Protein AF-A0A537EYP0-F1 (afdb_monomer_lite)

Radius of gyration: 16.67 Å; chains: 1; bounding box: 44×36×28 Å

Sequence (90 aa):
MTESNLAVEKKKLRGRMLHQRDALTPAEIQRKSLRVVGNVLTLPEFQTAKIVACYVNKGSEVETKPIIRNYSGYRVGFSGLPGGLGEGLL

Structure (mmCIF, N/CA/C/O backbone):
data_AF-A0A537EYP0-F1
#
_entry.id   AF-A0A537EYP0-F1
#
loop_
_atom_site.group_PDB
_atom_site.id
_atom_site.type_symbol
_atom_site.label_atom_id
_atom_site.label_alt_id
_atom_site.label_comp_id
_atom_site.label_asym_id
_atom_site.label_entity_id
_atom_site.label_seq_id
_atom_site.pdbx_PDB_ins_code
_atom_site.Cartn_x
_atom_site.Cartn_y
_atom_site.Cartn_z
_atom_site.occupancy
_atom_site.B_iso_or_equiv
_atom_site.auth_seq_id
_atom_site.auth_comp_id
_atom_site.auth_asym_id
_atom_site.auth_atom_id
_atom_site.pdbx_PDB_model_num
ATOM 1 N N . MET A 1 1 ? 22.668 21.473 5.253 1.00 58.00 1 MET A N 1
ATOM 2 C CA . MET A 1 1 ? 21.950 20.634 4.265 1.00 58.00 1 MET A CA 1
ATOM 3 C C . MET A 1 1 ? 20.855 21.499 3.663 1.00 58.00 1 MET A C 1
ATOM 5 O O . MET A 1 1 ? 20.063 22.027 4.428 1.00 58.00 1 MET A O 1
ATOM 9 N N . THR A 1 2 ? 20.882 21.774 2.359 1.00 75.62 2 THR A N 1
ATOM 10 C CA . THR A 1 2 ? 19.944 22.714 1.718 1.00 75.62 2 THR A CA 1
ATOM 11 C C . THR A 1 2 ? 18.670 21.999 1.258 1.00 75.62 2 THR A C 1
ATOM 13 O O . THR A 1 2 ? 18.711 20.821 0.898 1.00 75.62 2 THR A O 1
ATOM 16 N N . GLU A 1 3 ? 17.545 22.716 1.231 1.00 72.31 3 GLU A N 1
ATOM 17 C CA . GLU A 1 3 ? 16.244 22.249 0.713 1.00 72.31 3 GLU A CA 1
ATOM 18 C C . GLU A 1 3 ? 16.359 21.600 -0.680 1.00 72.31 3 GLU A C 1
ATOM 20 O O . GLU A 1 3 ? 15.798 20.531 -0.936 1.00 72.31 3 GLU A O 1
ATOM 25 N N . SER A 1 4 ? 17.164 22.201 -1.564 1.00 76.44 4 SER A N 1
ATOM 26 C CA . SER A 1 4 ? 17.394 21.711 -2.927 1.00 76.44 4 SER A CA 1
ATOM 27 C C . SER A 1 4 ? 18.044 20.327 -2.958 1.00 76.44 4 SER A C 1
ATOM 29 O O . SER A 1 4 ? 17.647 19.470 -3.749 1.00 76.44 4 SER A O 1
ATOM 31 N N . ASN A 1 5 ? 18.996 20.068 -2.059 1.00 90.00 5 ASN A N 1
ATOM 32 C CA . ASN A 1 5 ? 19.674 18.780 -1.983 1.00 90.00 5 ASN A CA 1
ATOM 33 C C . ASN A 1 5 ? 18.728 17.689 -1.451 1.00 90.00 5 ASN A C 1
ATOM 35 O O . ASN A 1 5 ? 18.703 16.566 -1.953 1.00 90.00 5 ASN A O 1
ATOM 39 N N . LEU A 1 6 ? 17.859 18.038 -0.496 1.00 94.38 6 LEU A N 1
ATOM 40 C CA . LEU A 1 6 ? 16.865 17.109 0.041 1.00 94.38 6 LEU A CA 1
ATOM 41 C C . LEU A 1 6 ? 15.834 16.686 -1.019 1.00 94.38 6 LEU A C 1
ATOM 43 O O . LEU A 1 6 ? 15.455 15.514 -1.084 1.00 94.38 6 LEU A O 1
ATOM 47 N N . ALA A 1 7 ? 15.386 17.616 -1.867 1.00 93.94 7 ALA A N 1
ATOM 48 C CA . ALA A 1 7 ? 14.451 17.316 -2.951 1.00 93.94 7 ALA A CA 1
ATOM 49 C C . ALA A 1 7 ? 15.046 16.329 -3.973 1.00 93.94 7 ALA A C 1
ATOM 51 O O . ALA A 1 7 ? 14.370 15.381 -4.392 1.00 93.94 7 ALA A O 1
ATOM 52 N N . VAL A 1 8 ? 16.322 16.509 -4.331 1.00 95.56 8 VAL A N 1
ATOM 53 C CA . VAL A 1 8 ? 17.055 15.612 -5.238 1.00 95.56 8 VAL A CA 1
ATOM 54 C C . VAL A 1 8 ? 17.183 14.212 -4.641 1.00 95.56 8 VAL A C 1
ATOM 56 O O . VAL A 1 8 ? 16.854 13.229 -5.310 1.00 95.56 8 VAL A O 1
ATOM 59 N N . GLU A 1 9 ? 17.575 14.102 -3.373 1.00 96.12 9 GLU A N 1
ATOM 60 C CA . GLU A 1 9 ? 17.717 12.804 -2.708 1.00 96.12 9 GLU A CA 1
ATOM 61 C C . GLU A 1 9 ? 16.371 12.076 -2.557 1.00 96.12 9 GLU A C 1
ATOM 63 O O . GLU A 1 9 ? 16.276 10.878 -2.843 1.00 96.12 9 GLU A O 1
ATOM 68 N N . LYS A 1 10 ? 15.280 12.794 -2.246 1.00 96.50 10 LYS A N 1
ATOM 69 C CA . LYS A 1 10 ? 13.919 12.220 -2.253 1.00 96.50 10 LYS A CA 1
ATOM 70 C C . LYS A 1 10 ? 13.523 11.701 -3.637 1.00 96.50 10 LYS A C 1
ATOM 72 O O . LYS A 1 10 ? 12.900 10.643 -3.738 1.00 96.50 10 LYS A O 1
ATOM 77 N N . LYS A 1 11 ? 13.872 12.419 -4.712 1.00 96.81 11 LYS A N 1
ATOM 78 C CA . LYS A 1 11 ? 13.588 11.985 -6.091 1.00 96.81 11 LYS A CA 1
ATOM 79 C C . LYS A 1 11 ? 14.354 10.710 -6.440 1.00 96.81 11 LYS A C 1
ATOM 81 O O . LYS A 1 11 ? 13.744 9.768 -6.946 1.00 96.81 11 LYS A O 1
ATOM 86 N N . LYS A 1 12 ? 15.650 10.650 -6.115 1.00 96.94 12 LYS A N 1
ATOM 87 C CA . LYS A 1 12 ? 16.479 9.449 -6.309 1.00 96.94 12 LYS A CA 1
ATOM 88 C C . LYS A 1 12 ? 15.922 8.254 -5.538 1.00 96.94 12 LYS A C 1
ATOM 90 O O . LYS A 1 12 ? 15.779 7.171 -6.102 1.00 96.94 12 LYS A O 1
ATOM 95 N N . LEU A 1 13 ? 15.556 8.444 -4.268 1.00 97.25 13 LEU A N 1
ATOM 96 C CA . LEU A 1 13 ? 14.972 7.378 -3.455 1.00 97.25 13 LEU A CA 1
ATOM 97 C C . LEU A 1 13 ? 13.642 6.883 -4.034 1.00 97.25 13 LEU A C 1
ATOM 99 O O . LEU A 1 13 ? 13.472 5.676 -4.184 1.00 97.25 13 LEU A O 1
ATOM 103 N N . ARG A 1 14 ? 12.736 7.791 -4.423 1.00 97.00 14 ARG A N 1
ATOM 104 C CA . ARG A 1 14 ? 11.446 7.420 -5.027 1.00 97.00 14 ARG A CA 1
ATOM 105 C C . ARG A 1 14 ? 11.631 6.586 -6.295 1.00 97.00 14 ARG A C 1
ATOM 107 O O . ARG A 1 14 ? 10.942 5.585 -6.445 1.00 97.00 14 ARG A O 1
ATOM 114 N N . GLY A 1 15 ? 12.571 6.961 -7.165 1.00 97.81 15 GLY A N 1
ATOM 115 C CA . GLY A 1 15 ? 12.874 6.197 -8.379 1.00 97.81 15 GLY A CA 1
ATOM 116 C C . GLY A 1 15 ? 13.340 4.772 -8.072 1.00 97.81 15 GLY A C 1
ATOM 117 O O . GLY A 1 15 ? 12.817 3.819 -8.643 1.00 97.81 15 GLY A O 1
ATOM 118 N N . ARG A 1 16 ? 14.260 4.616 -7.109 1.00 97.81 16 ARG A N 1
ATOM 119 C CA . ARG A 1 16 ? 14.742 3.291 -6.683 1.00 97.81 16 ARG A CA 1
ATOM 120 C C . ARG A 1 16 ? 13.627 2.423 -6.098 1.00 97.81 16 ARG A C 1
ATOM 122 O O . ARG A 1 16 ? 13.510 1.263 -6.474 1.00 97.81 16 ARG A O 1
ATOM 129 N N . MET A 1 17 ? 12.808 2.983 -5.206 1.00 97.31 17 MET A N 1
ATOM 130 C CA . MET A 1 17 ? 11.704 2.249 -4.573 1.00 97.31 17 MET A CA 1
ATOM 131 C C . MET A 1 17 ? 10.639 1.837 -5.592 1.00 97.31 17 MET A C 1
ATOM 133 O O . MET A 1 17 ? 10.152 0.712 -5.537 1.00 97.31 17 MET A O 1
ATOM 137 N N . LEU A 1 18 ? 10.307 2.718 -6.542 1.00 96.75 18 LEU A N 1
ATOM 138 C CA . LEU A 1 18 ? 9.342 2.413 -7.595 1.00 96.75 18 LEU A CA 1
ATOM 139 C C . LEU A 1 18 ? 9.841 1.274 -8.491 1.00 96.75 18 LEU A C 1
ATOM 141 O O . LEU A 1 18 ? 9.112 0.315 -8.699 1.00 96.75 18 LEU A O 1
ATOM 145 N N . HIS A 1 19 ? 11.104 1.327 -8.927 1.00 97.38 19 HIS A N 1
ATOM 146 C CA . HIS A 1 19 ? 11.702 0.264 -9.737 1.00 97.38 19 HIS A CA 1
ATOM 147 C C . HIS A 1 19 ? 11.686 -1.097 -9.026 1.00 97.38 19 HIS A C 1
ATOM 149 O O . HIS A 1 19 ? 11.286 -2.096 -9.613 1.00 97.38 19 HIS A O 1
ATOM 155 N N . GLN A 1 20 ? 12.070 -1.138 -7.746 1.00 96.88 20 GLN A N 1
ATOM 156 C CA . GLN A 1 20 ? 12.029 -2.372 -6.954 1.00 96.88 20 GLN A CA 1
ATOM 157 C C . GLN A 1 20 ? 10.606 -2.915 -6.787 1.00 96.88 20 GLN A C 1
ATOM 159 O O . GLN A 1 20 ? 10.409 -4.126 -6.805 1.00 96.88 20 GLN A O 1
ATOM 164 N N . ARG A 1 21 ? 9.619 -2.029 -6.614 1.00 95.81 21 ARG A N 1
ATOM 165 C CA . ARG A 1 21 ? 8.211 -2.406 -6.468 1.00 95.81 21 ARG A CA 1
ATOM 166 C C . ARG A 1 21 ? 7.648 -2.957 -7.778 1.00 95.81 21 ARG A C 1
ATOM 168 O O . ARG A 1 21 ? 7.023 -4.009 -7.770 1.00 95.81 21 ARG A O 1
ATOM 175 N N . ASP A 1 22 ? 7.916 -2.282 -8.893 1.00 96.81 22 ASP A N 1
ATOM 176 C CA . ASP A 1 22 ? 7.432 -2.666 -10.224 1.00 96.81 22 ASP A CA 1
ATOM 177 C C . ASP A 1 22 ? 8.099 -3.942 -10.763 1.00 96.81 22 ASP A C 1
ATOM 179 O O . ASP A 1 22 ? 7.544 -4.591 -11.643 1.00 96.81 22 ASP A O 1
ATOM 183 N N . ALA A 1 23 ? 9.251 -4.336 -10.213 1.00 97.62 23 ALA A N 1
ATOM 184 C CA . ALA A 1 23 ? 9.912 -5.600 -10.531 1.00 97.62 23 ALA A CA 1
ATOM 185 C C . ALA A 1 23 ? 9.273 -6.831 -9.853 1.00 97.62 23 ALA A C 1
ATOM 187 O O . ALA A 1 23 ? 9.654 -7.959 -10.168 1.00 97.62 23 ALA A O 1
ATOM 188 N N . LEU A 1 24 ? 8.336 -6.646 -8.914 1.00 97.38 24 LEU A N 1
ATOM 189 C CA . LEU A 1 24 ? 7.665 -7.758 -8.239 1.00 97.38 24 LEU A CA 1
ATOM 190 C C . LEU A 1 24 ? 6.708 -8.485 -9.183 1.00 97.38 24 LEU A C 1
ATOM 192 O O . LEU A 1 24 ? 5.929 -7.873 -9.915 1.00 97.38 24 LEU A O 1
ATOM 196 N N . THR A 1 25 ? 6.695 -9.811 -9.092 1.00 97.44 25 THR A N 1
ATOM 197 C CA . THR A 1 25 ? 5.700 -10.624 -9.796 1.00 97.44 25 THR A CA 1
ATOM 198 C C . THR A 1 25 ? 4.313 -10.493 -9.148 1.00 97.44 25 THR A C 1
ATOM 200 O O . THR A 1 25 ? 4.212 -10.227 -7.943 1.00 97.44 25 THR A O 1
ATOM 203 N N . PRO A 1 26 ? 3.217 -10.761 -9.887 1.00 95.69 26 PRO A N 1
ATOM 204 C CA . PRO A 1 26 ? 1.866 -10.753 -9.320 1.00 95.69 26 PRO A CA 1
ATOM 205 C C . PRO A 1 26 ? 1.707 -11.649 -8.080 1.00 95.69 26 PRO A C 1
ATOM 207 O O . PRO A 1 26 ? 1.075 -11.254 -7.102 1.00 95.69 26 PRO A O 1
ATOM 210 N N . ALA A 1 27 ? 2.340 -12.827 -8.070 1.00 96.88 27 ALA A N 1
ATOM 211 C CA . ALA A 1 27 ? 2.299 -13.744 -6.929 1.00 96.88 27 ALA A CA 1
ATOM 212 C C . ALA A 1 27 ? 3.012 -13.174 -5.689 1.00 96.88 27 ALA A C 1
ATOM 214 O O . ALA A 1 27 ? 2.556 -13.347 -4.556 1.00 96.88 27 ALA A O 1
ATOM 215 N N . GLU A 1 28 ? 4.129 -12.470 -5.879 1.00 97.62 28 GLU A N 1
ATOM 216 C CA . GLU A 1 28 ? 4.834 -11.810 -4.780 1.00 97.62 28 GLU A CA 1
ATOM 217 C C . GLU A 1 28 ? 4.053 -10.624 -4.229 1.00 97.62 28 GLU A C 1
ATOM 219 O O . GLU A 1 28 ? 4.013 -10.454 -3.007 1.00 97.62 28 GLU A O 1
ATOM 224 N N . ILE A 1 29 ? 3.423 -9.839 -5.109 1.00 96.75 29 ILE A N 1
ATOM 225 C CA . ILE A 1 29 ? 2.530 -8.740 -4.727 1.00 96.75 29 ILE A CA 1
ATOM 226 C C . ILE A 1 29 ? 1.399 -9.291 -3.865 1.00 96.75 29 ILE A C 1
ATOM 228 O O . ILE A 1 29 ? 1.214 -8.820 -2.742 1.00 96.75 29 ILE A O 1
ATOM 232 N N . GLN A 1 30 ? 0.707 -10.335 -4.324 1.00 95.75 30 GLN A N 1
ATOM 233 C CA . GLN A 1 30 ? -0.392 -10.948 -3.582 1.00 95.75 30 GLN A CA 1
ATOM 234 C C . GLN A 1 30 ? 0.072 -11.475 -2.217 1.00 95.75 30 GLN A C 1
ATOM 236 O O . GLN A 1 30 ? -0.494 -11.118 -1.182 1.00 95.75 30 GLN A O 1
ATOM 241 N N . ARG A 1 31 ? 1.151 -12.268 -2.178 1.00 97.69 31 ARG A N 1
ATOM 242 C CA . ARG A 1 31 ? 1.682 -12.844 -0.931 1.00 97.69 31 ARG A CA 1
ATOM 243 C C . ARG A 1 31 ? 2.081 -11.769 0.081 1.00 97.69 31 ARG A C 1
ATOM 245 O O . ARG A 1 31 ? 1.773 -11.884 1.267 1.00 97.69 31 ARG A O 1
ATOM 252 N N . LYS A 1 32 ? 2.782 -10.723 -0.367 1.00 97.44 32 LYS A N 1
ATOM 253 C CA . LYS A 1 32 ? 3.179 -9.602 0.498 1.00 97.44 32 LYS A CA 1
ATOM 254 C C . LYS A 1 32 ? 1.957 -8.800 0.950 1.00 97.44 32 LYS A C 1
ATOM 256 O O . LYS A 1 32 ? 1.905 -8.414 2.115 1.00 97.44 32 LYS A O 1
ATOM 261 N N . SER A 1 33 ? 0.969 -8.609 0.075 1.00 96.19 33 SER A N 1
ATOM 262 C CA . SER A 1 33 ? -0.272 -7.898 0.396 1.00 96.19 33 SER A CA 1
ATOM 263 C C . SER A 1 33 ? -1.067 -8.609 1.482 1.00 96.19 33 SER A C 1
ATOM 265 O O . SER A 1 33 ? -1.443 -7.969 2.457 1.00 96.19 33 SER A O 1
ATOM 267 N N . LEU A 1 34 ? -1.234 -9.933 1.390 1.00 95.25 34 LEU A N 1
ATOM 268 C CA . LEU A 1 34 ? -1.909 -10.729 2.423 1.00 95.25 34 LEU A CA 1
ATOM 269 C C . LEU A 1 34 ? -1.245 -10.588 3.795 1.00 95.25 34 LEU A C 1
ATOM 271 O O . LEU A 1 34 ? -1.937 -10.450 4.800 1.00 95.25 34 LEU A O 1
ATOM 275 N N . ARG A 1 35 ? 0.093 -10.558 3.844 1.00 97.50 35 ARG A N 1
ATOM 276 C CA . ARG A 1 35 ? 0.828 -10.330 5.095 1.00 97.50 35 ARG A CA 1
ATOM 277 C C . ARG A 1 35 ? 0.563 -8.937 5.669 1.00 97.50 35 ARG A C 1
ATOM 279 O O . ARG A 1 35 ? 0.355 -8.807 6.869 1.00 97.50 35 ARG A O 1
ATOM 286 N N . VAL A 1 36 ? 0.566 -7.902 4.826 1.00 96.31 36 VAL A N 1
ATOM 287 C CA . VAL A 1 36 ? 0.260 -6.530 5.264 1.00 96.31 36 VAL A CA 1
ATOM 288 C C . VAL A 1 36 ? -1.182 -6.430 5.757 1.00 96.31 36 VAL A C 1
ATOM 290 O O . VAL A 1 36 ? -1.405 -5.905 6.841 1.00 96.31 36 VAL A O 1
ATOM 293 N N . VAL A 1 37 ? -2.143 -6.976 5.008 1.00 94.12 37 VAL A N 1
ATOM 294 C CA . VAL A 1 37 ? -3.561 -7.005 5.392 1.00 94.12 37 VAL A CA 1
ATOM 295 C C . VAL A 1 37 ? -3.735 -7.708 6.734 1.00 94.12 37 VAL A C 1
ATOM 297 O O . VAL A 1 37 ? -4.349 -7.136 7.627 1.00 94.12 37 VAL A O 1
ATOM 300 N N . GLY A 1 38 ? -3.153 -8.899 6.907 1.00 94.00 38 GLY A N 1
ATOM 301 C CA . GLY A 1 38 ? -3.226 -9.645 8.163 1.00 94.00 38 GLY A CA 1
ATOM 302 C C . GLY A 1 38 ? -2.736 -8.819 9.350 1.00 94.00 38 GLY A C 1
ATOM 303 O O . GLY A 1 38 ? -3.432 -8.723 10.354 1.00 94.00 38 GLY A O 1
ATOM 304 N N . ASN A 1 39 ? -1.600 -8.134 9.200 1.00 95.88 39 ASN A N 1
ATOM 305 C CA . ASN A 1 39 ? -1.085 -7.251 10.244 1.00 95.88 39 ASN A CA 1
ATOM 306 C C . ASN A 1 39 ? -2.043 -6.085 10.533 1.00 95.88 39 ASN A C 1
ATOM 308 O O . ASN A 1 39 ? -2.341 -5.818 11.693 1.00 95.88 39 ASN A O 1
ATOM 312 N N . VAL A 1 40 ? -2.554 -5.408 9.500 1.00 93.75 40 VAL A N 1
ATOM 313 C CA . VAL A 1 40 ? -3.456 -4.254 9.665 1.00 93.75 40 VAL A CA 1
ATOM 314 C C . VAL A 1 40 ? -4.742 -4.645 10.391 1.00 93.75 40 VAL A C 1
ATOM 316 O O . VAL A 1 40 ? -5.150 -3.943 11.308 1.00 93.75 40 VAL A O 1
ATOM 319 N N . LEU A 1 41 ? -5.348 -5.784 10.042 1.00 90.56 41 LEU A N 1
ATOM 320 C CA . LEU A 1 41 ? -6.583 -6.259 10.680 1.00 90.56 41 LEU A CA 1
ATOM 321 C C . LEU A 1 41 ? -6.398 -6.601 12.171 1.00 90.56 41 LEU A C 1
ATOM 323 O O . LEU A 1 41 ? -7.370 -6.614 12.927 1.00 90.56 41 LEU A O 1
ATOM 327 N N . THR A 1 42 ? -5.161 -6.864 12.607 1.00 93.56 42 THR A N 1
ATOM 328 C CA . THR A 1 42 ? -4.834 -7.126 14.021 1.00 93.56 42 THR A CA 1
ATOM 329 C C . THR A 1 42 ? -4.538 -5.873 14.843 1.00 93.56 42 THR A C 1
ATOM 331 O O . THR A 1 42 ? -4.410 -5.978 16.061 1.00 93.56 42 THR A O 1
ATOM 334 N N . LEU A 1 43 ? -4.425 -4.696 14.219 1.00 94.44 43 LEU A N 1
ATOM 335 C CA . LEU A 1 43 ? -4.118 -3.461 14.939 1.00 94.44 43 LEU A CA 1
ATOM 336 C C . LEU A 1 43 ? -5.323 -3.003 15.779 1.00 94.44 43 LEU A C 1
ATOM 338 O O . LEU A 1 43 ? -6.413 -2.839 15.218 1.00 94.44 43 LEU A O 1
ATOM 342 N N . PRO A 1 44 ? -5.152 -2.723 17.087 1.00 93.25 44 PRO A N 1
ATOM 343 C CA . PRO A 1 44 ? -6.220 -2.168 17.918 1.00 93.25 44 PRO A CA 1
ATOM 344 C C . PRO A 1 44 ? -6.799 -0.869 17.348 1.00 93.25 44 PRO A C 1
ATOM 346 O O . PRO A 1 44 ? -8.006 -0.638 17.409 1.00 93.25 44 PRO A O 1
ATOM 349 N N . GLU A 1 45 ? -5.957 -0.032 16.742 1.00 92.88 45 GLU A N 1
ATOM 350 C CA . GLU A 1 45 ? -6.354 1.223 16.105 1.00 92.88 45 GLU A CA 1
ATOM 351 C C . GLU A 1 45 ? -7.267 0.980 14.903 1.00 92.88 45 GLU A C 1
ATOM 353 O O . GLU A 1 45 ? -8.194 1.750 14.674 1.00 92.88 45 GLU A O 1
ATOM 358 N N . PHE A 1 46 ? -7.045 -0.103 14.152 1.00 90.69 46 PHE A N 1
ATOM 359 C CA . PHE A 1 46 ? -7.914 -0.478 13.039 1.00 90.69 46 PHE A CA 1
ATOM 360 C C . PHE A 1 46 ? -9.246 -1.047 13.541 1.00 90.69 46 PHE A C 1
ATOM 362 O O . PHE A 1 46 ? -10.304 -0.690 13.030 1.00 90.69 46 PHE A O 1
ATOM 369 N N . GLN A 1 47 ? -9.203 -1.898 14.569 1.00 89.75 47 GLN A N 1
ATOM 370 C CA . GLN A 1 47 ? -10.391 -2.550 15.131 1.00 89.75 47 GLN A CA 1
ATOM 371 C C . GLN A 1 47 ? -11.327 -1.580 15.865 1.00 89.75 47 GLN A C 1
ATOM 373 O O . GLN A 1 47 ? -12.537 -1.790 15.880 1.00 89.75 47 GLN A O 1
ATOM 378 N N . THR A 1 48 ? -10.782 -0.527 16.479 1.00 89.50 48 THR A N 1
ATOM 379 C CA . THR A 1 48 ? -11.557 0.459 17.256 1.00 89.50 48 THR A CA 1
ATOM 380 C C . THR A 1 48 ? -11.914 1.721 16.471 1.00 89.50 48 THR A C 1
ATOM 382 O O . THR A 1 48 ? -12.749 2.512 16.924 1.00 89.50 48 THR A O 1
ATOM 385 N N . ALA A 1 49 ? -11.312 1.929 15.296 1.00 89.19 49 ALA A N 1
ATOM 386 C CA . ALA A 1 49 ? -11.641 3.059 14.441 1.00 89.19 49 ALA A CA 1
ATOM 387 C C . ALA A 1 49 ? -13.109 2.999 14.008 1.00 89.19 49 ALA A C 1
ATOM 389 O O . ALA A 1 49 ? -13.615 1.950 13.619 1.00 89.19 49 ALA A O 1
ATOM 390 N N . LYS A 1 50 ? -13.776 4.158 14.028 1.00 86.25 50 LYS A N 1
ATOM 391 C CA . LYS A 1 50 ? -15.131 4.339 13.474 1.00 86.25 50 LYS A CA 1
ATOM 392 C C . LYS A 1 50 ? -15.126 4.654 11.977 1.00 86.25 50 LYS A C 1
ATOM 394 O O . LYS A 1 50 ? -16.143 4.494 11.317 1.00 86.25 50 LYS A O 1
ATOM 399 N N . ILE A 1 51 ? -14.014 5.202 11.484 1.00 84.62 51 ILE A N 1
ATOM 400 C CA . ILE A 1 51 ? -13.800 5.579 10.088 1.00 84.62 51 ILE A CA 1
ATOM 401 C C . ILE A 1 51 ? -12.336 5.296 9.769 1.00 84.62 51 ILE A C 1
ATOM 403 O O . ILE A 1 51 ? -11.448 5.752 10.492 1.00 84.62 51 ILE A O 1
ATOM 407 N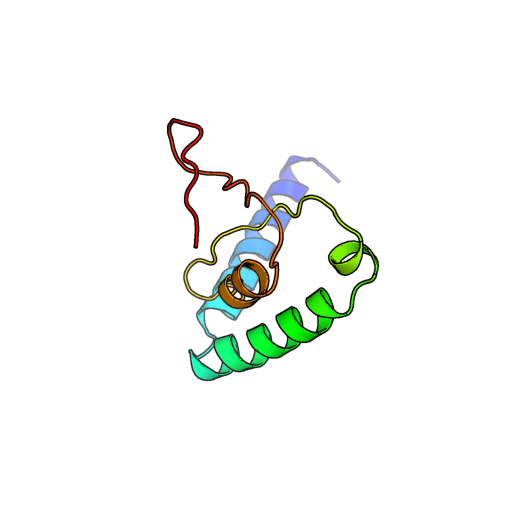 N . VAL A 1 52 ? -12.087 4.591 8.668 1.00 85.00 52 VAL A N 1
ATOM 408 C CA . VAL A 1 52 ? -10.738 4.325 8.161 1.00 85.00 52 VAL A CA 1
ATOM 409 C C . VAL A 1 52 ? -10.595 4.940 6.772 1.0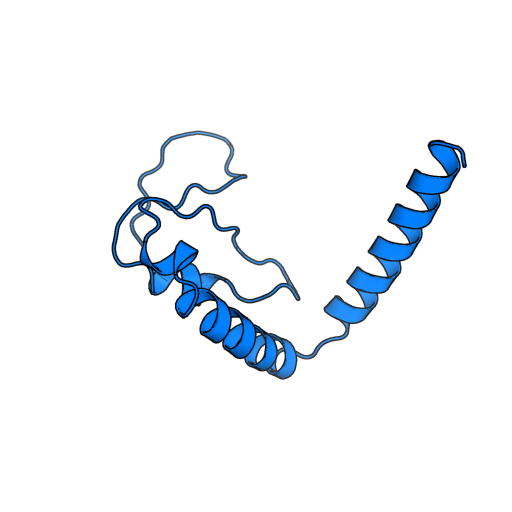0 85.00 52 VAL A C 1
ATOM 411 O O . VAL A 1 52 ? -11.307 4.579 5.836 1.00 85.00 52 VAL A O 1
ATOM 414 N N . ALA A 1 53 ? -9.647 5.865 6.621 1.00 86.50 53 ALA A N 1
ATOM 415 C CA . ALA A 1 53 ? -9.248 6.352 5.307 1.00 86.50 53 ALA A CA 1
ATOM 416 C C . ALA A 1 53 ? -8.336 5.314 4.638 1.00 86.50 53 ALA A C 1
ATOM 418 O O . ALA A 1 53 ? -7.299 4.940 5.188 1.00 86.50 53 ALA A O 1
ATOM 419 N N . CYS A 1 54 ? -8.712 4.852 3.446 1.00 87.81 54 CYS A N 1
ATOM 420 C CA . CYS A 1 54 ? -7.959 3.855 2.694 1.00 87.81 54 CYS A CA 1
ATOM 421 C C . CYS A 1 54 ? -7.869 4.260 1.220 1.00 87.81 54 CYS A C 1
ATOM 423 O O . CYS A 1 54 ? -8.824 4.786 0.651 1.00 87.81 54 CYS A O 1
ATOM 425 N N . TYR A 1 55 ? -6.720 4.010 0.595 1.00 87.44 55 TYR A N 1
ATOM 426 C CA . TYR A 1 55 ? -6.530 4.235 -0.836 1.00 87.44 55 TYR A CA 1
ATOM 427 C C . TYR A 1 55 ? -6.872 2.972 -1.634 1.00 87.44 55 TYR A C 1
ATOM 429 O O . TYR A 1 55 ? -6.764 1.852 -1.131 1.00 87.44 55 TYR A O 1
ATOM 437 N N . VAL A 1 56 ? -7.234 3.147 -2.906 1.00 88.56 56 VAL A N 1
ATOM 438 C CA . VAL A 1 56 ? -7.334 2.042 -3.870 1.00 88.56 56 VAL A CA 1
ATOM 439 C C . VAL A 1 56 ? -5.969 1.840 -4.507 1.00 88.56 56 VAL A C 1
ATOM 441 O O . VAL A 1 56 ? -5.397 2.775 -5.063 1.00 88.56 56 VAL A O 1
ATOM 444 N N . ASN A 1 57 ? -5.445 0.625 -4.406 1.00 89.75 57 ASN A N 1
ATOM 445 C CA . ASN A 1 57 ? -4.113 0.297 -4.889 1.00 89.75 57 ASN A CA 1
ATOM 446 C C . ASN A 1 57 ? -3.976 0.420 -6.414 1.00 89.75 57 ASN A C 1
ATOM 448 O O . ASN A 1 57 ? -4.897 0.079 -7.161 1.00 89.75 57 ASN A O 1
ATOM 452 N N . LYS A 1 58 ? -2.794 0.847 -6.877 1.00 91.50 58 LYS A N 1
ATOM 453 C CA . LYS A 1 58 ? -2.436 0.935 -8.298 1.00 91.50 58 LYS A CA 1
ATOM 454 C C . LYS A 1 58 ? -1.183 0.121 -8.627 1.00 91.50 58 LYS A C 1
ATOM 456 O O . LYS A 1 58 ? -0.143 0.271 -7.991 1.00 91.50 58 LYS A O 1
ATOM 461 N N . GLY A 1 59 ? -1.249 -0.666 -9.702 1.00 92.38 59 GLY A N 1
ATOM 462 C CA . GLY A 1 59 ? -0.100 -1.413 -10.225 1.00 92.38 59 GLY A CA 1
ATOM 463 C C . GLY A 1 59 ? 0.474 -2.376 -9.185 1.00 92.38 59 GLY A C 1
ATOM 464 O O . GLY A 1 59 ? -0.235 -3.247 -8.697 1.00 92.38 59 GLY A O 1
ATOM 465 N N . SER A 1 60 ? 1.745 -2.184 -8.840 1.00 95.12 60 SER A N 1
ATOM 466 C CA . SER A 1 60 ? 2.525 -3.012 -7.909 1.00 95.12 60 SER A CA 1
ATOM 467 C C . SER A 1 60 ? 2.357 -2.643 -6.422 1.00 95.12 60 SER A C 1
ATOM 469 O O . SER A 1 60 ? 3.121 -3.089 -5.564 1.00 95.12 60 SER A O 1
ATOM 471 N N . GLU A 1 61 ? 1.385 -1.789 -6.095 1.00 95.62 61 GLU A N 1
ATOM 472 C CA . GLU A 1 61 ? 1.037 -1.441 -4.713 1.00 95.62 61 GLU A CA 1
ATOM 473 C C . GLU A 1 61 ? 0.400 -2.602 -3.952 1.00 95.62 61 GLU A C 1
ATOM 475 O O . GLU A 1 61 ? -0.143 -3.535 -4.540 1.00 95.62 61 GLU A O 1
ATOM 480 N N . VAL A 1 62 ? 0.432 -2.506 -2.620 1.00 95.00 62 VAL A N 1
ATOM 481 C CA . VAL A 1 62 ? -0.258 -3.446 -1.730 1.00 95.00 62 VAL A CA 1
ATOM 482 C C . VAL A 1 62 ? -1.733 -3.501 -2.097 1.00 95.00 62 VAL A C 1
ATOM 484 O O . VAL A 1 62 ? -2.387 -2.467 -2.159 1.00 95.00 62 VAL A O 1
ATOM 487 N N . GLU A 1 63 ? -2.278 -4.697 -2.285 1.00 93.75 63 GLU A N 1
ATOM 488 C CA . GLU A 1 63 ? -3.700 -4.881 -2.552 1.00 93.75 63 GLU A CA 1
ATOM 489 C C . GLU A 1 63 ? -4.526 -4.537 -1.307 1.00 93.75 63 GLU A C 1
ATOM 491 O O . GLU A 1 63 ? -4.627 -5.324 -0.367 1.00 93.75 63 GLU A O 1
ATOM 496 N N . THR A 1 64 ? -5.134 -3.348 -1.295 1.00 91.62 64 THR A N 1
ATOM 497 C CA . THR A 1 64 ? -5.915 -2.827 -0.158 1.00 91.62 64 THR A CA 1
ATOM 498 C C . THR A 1 64 ? -7.392 -3.213 -0.202 1.00 91.62 64 THR A C 1
ATOM 500 O O . THR A 1 64 ? -8.092 -3.079 0.800 1.00 91.62 64 THR A O 1
ATOM 503 N N . LYS A 1 65 ? -7.885 -3.764 -1.321 1.00 87.19 65 LYS A N 1
ATOM 504 C CA . LYS A 1 65 ? -9.280 -4.231 -1.457 1.00 87.19 65 LYS A CA 1
ATOM 505 C C . LYS A 1 65 ? -9.735 -5.171 -0.329 1.00 87.19 65 LYS A C 1
ATOM 507 O O . LYS A 1 65 ? -10.880 -5.044 0.099 1.00 87.19 65 LYS A O 1
ATOM 512 N N . PRO A 1 66 ? -8.910 -6.111 0.178 1.00 85.94 66 PRO A N 1
ATOM 513 C CA . PRO A 1 66 ? -9.298 -6.933 1.320 1.00 85.94 66 PRO A CA 1
ATOM 514 C C . PRO A 1 66 ? -9.494 -6.126 2.608 1.00 85.94 66 PRO A C 1
ATOM 516 O O . PRO A 1 66 ? -10.390 -6.460 3.372 1.00 85.94 66 PRO A O 1
ATOM 519 N N . ILE A 1 67 ? -8.719 -5.060 2.840 1.00 86.56 67 ILE A N 1
ATOM 520 C CA . ILE A 1 67 ? -8.891 -4.177 4.008 1.00 86.56 67 ILE A CA 1
ATOM 521 C C . ILE A 1 67 ? -10.247 -3.470 3.917 1.00 86.56 67 ILE A C 1
ATOM 523 O O . ILE A 1 67 ? -11.008 -3.483 4.877 1.00 86.56 67 ILE A O 1
ATOM 527 N N . ILE A 1 68 ? -10.573 -2.937 2.734 1.00 82.25 68 ILE A N 1
ATOM 528 C CA . ILE A 1 68 ? -11.857 -2.273 2.463 1.00 82.25 68 ILE A CA 1
ATOM 529 C C . ILE A 1 68 ? -13.035 -3.233 2.689 1.00 82.25 68 ILE A C 1
ATOM 531 O O . ILE A 1 68 ? -14.003 -2.865 3.339 1.00 82.25 68 ILE A O 1
ATOM 535 N N . ARG A 1 69 ? -12.939 -4.478 2.200 1.00 79.56 69 ARG A N 1
ATOM 536 C CA . ARG A 1 69 ? -14.011 -5.481 2.337 1.00 79.56 69 ARG A CA 1
ATOM 537 C C . ARG A 1 69 ? -14.199 -6.023 3.751 1.00 79.56 69 ARG A C 1
ATOM 539 O O . ARG A 1 69 ? -15.317 -6.355 4.116 1.00 79.56 69 ARG A O 1
ATOM 546 N N . ASN A 1 70 ? -13.126 -6.162 4.529 1.00 71.94 70 ASN A N 1
ATOM 547 C CA . ASN A 1 70 ? -13.224 -6.679 5.899 1.00 71.94 70 ASN A CA 1
ATOM 548 C C . ASN A 1 70 ? -13.758 -5.636 6.889 1.00 71.94 70 ASN A C 1
ATOM 550 O O . ASN A 1 70 ? -14.115 -5.985 8.011 1.00 71.94 70 ASN A O 1
ATOM 554 N N . TYR A 1 71 ? -13.825 -4.365 6.496 1.00 69.06 71 TYR A N 1
ATOM 555 C CA . TYR A 1 71 ? -14.375 -3.315 7.333 1.00 69.06 71 TYR A CA 1
ATOM 556 C C . TYR A 1 71 ? -15.900 -3.245 7.147 1.00 69.06 71 TYR A C 1
ATOM 558 O O . TYR A 1 71 ? -16.415 -2.532 6.291 1.00 69.06 71 TYR A O 1
ATOM 566 N N . SER A 1 72 ? -16.630 -4.029 7.943 1.00 52.66 72 SER A N 1
ATOM 567 C CA . SER A 1 72 ? -18.086 -4.233 7.852 1.00 5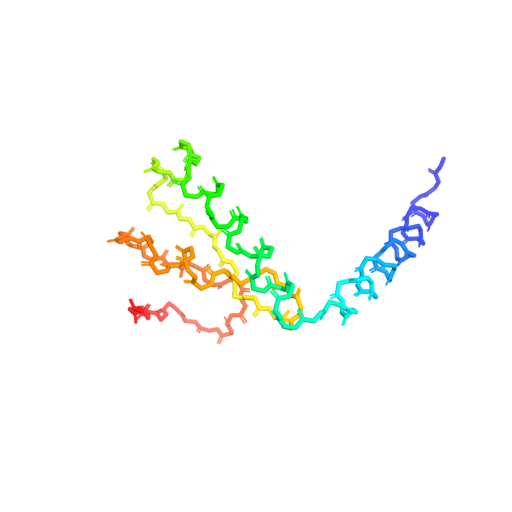2.66 72 SER A CA 1
ATOM 568 C C . SER A 1 72 ? -18.951 -3.069 8.372 1.0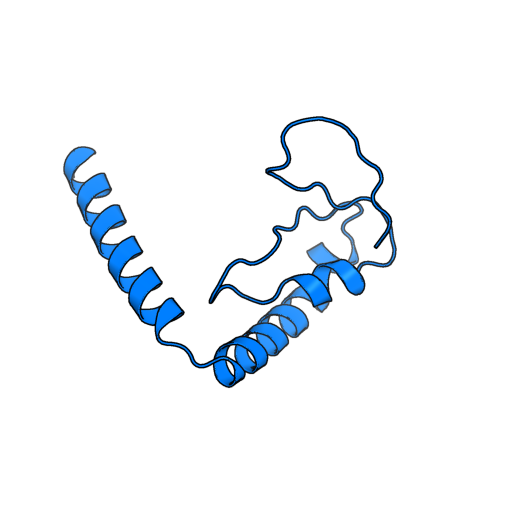0 52.66 72 SER A C 1
ATOM 570 O O . SER A 1 72 ? -20.153 -3.238 8.570 1.00 52.66 72 SER A O 1
ATOM 572 N N . GLY A 1 73 ? -18.383 -1.877 8.585 1.00 49.12 73 GLY A N 1
ATOM 573 C CA . GLY A 1 73 ? -19.098 -0.750 9.182 1.00 49.12 73 GLY A CA 1
ATOM 574 C C . GLY A 1 73 ? -18.612 0.618 8.711 1.00 49.12 73 GLY A C 1
ATOM 575 O O . GLY A 1 73 ? -17.776 1.223 9.361 1.00 49.12 73 GLY A O 1
ATOM 576 N N . TYR A 1 74 ? -19.252 1.142 7.663 1.00 48.38 74 TYR A N 1
ATOM 577 C CA . TYR A 1 74 ? -19.298 2.556 7.244 1.00 48.38 74 TYR A CA 1
ATOM 578 C C . TYR A 1 74 ? -18.139 3.170 6.415 1.00 48.38 74 TYR A C 1
ATOM 580 O O . TYR A 1 74 ? -16.955 3.057 6.709 1.00 48.38 74 TYR A O 1
ATOM 588 N N . ARG A 1 75 ? -18.590 3.897 5.373 1.00 46.50 75 ARG A N 1
ATOM 589 C CA . ARG A 1 75 ? -17.991 4.958 4.527 1.00 46.50 75 ARG A CA 1
ATOM 590 C C . ARG A 1 75 ? -16.461 4.986 4.388 1.00 46.50 75 ARG A C 1
ATOM 592 O O . ARG A 1 75 ? -15.761 5.668 5.135 1.00 46.50 75 ARG A O 1
ATOM 599 N N . VAL A 1 76 ? -15.970 4.394 3.300 1.00 49.16 76 VAL A N 1
ATOM 600 C CA . VAL A 1 76 ? -14.612 4.636 2.791 1.00 49.16 76 VAL A CA 1
ATOM 601 C C . VAL A 1 76 ? -14.577 5.978 2.058 1.00 49.16 76 VAL A C 1
ATOM 603 O O . VAL A 1 76 ? -15.226 6.159 1.030 1.00 49.16 76 VAL A O 1
ATOM 606 N N . GLY A 1 77 ? -13.819 6.939 2.588 1.00 49.34 77 GLY A N 1
ATOM 607 C CA . GLY A 1 77 ? -13.511 8.183 1.885 1.00 49.34 77 GLY A CA 1
ATOM 608 C C . GLY A 1 77 ? -12.383 7.961 0.878 1.00 49.34 77 GLY A C 1
ATOM 609 O O . GLY A 1 77 ? -11.252 7.690 1.276 1.00 49.34 77 GLY A O 1
ATOM 610 N N . PHE A 1 78 ? -12.676 8.084 -0.418 1.00 48.91 78 PHE A N 1
ATOM 611 C CA . PHE A 1 78 ? -11.676 7.987 -1.483 1.00 48.91 78 PHE A CA 1
ATOM 612 C C . PHE A 1 78 ? -11.022 9.350 -1.737 1.00 48.91 78 PHE A C 1
ATOM 614 O O . PHE A 1 78 ? -11.682 10.294 -2.170 1.00 48.91 78 PHE A O 1
ATOM 621 N N . SER A 1 79 ? -9.712 9.468 -1.522 1.00 44.53 79 SER A N 1
ATOM 622 C CA . SER A 1 79 ? -8.953 10.655 -1.925 1.00 44.53 79 SER A CA 1
ATOM 623 C C . SER A 1 79 ? -8.610 10.585 -3.420 1.00 44.53 79 SER A C 1
ATOM 625 O O . SER A 1 79 ? -7.551 10.095 -3.802 1.00 44.53 79 SER A O 1
ATOM 627 N N . GLY A 1 80 ? -9.512 11.057 -4.293 1.00 46.50 80 GLY A N 1
ATOM 628 C CA . GLY A 1 80 ? -9.169 11.242 -5.714 1.00 46.50 80 GLY A CA 1
ATOM 629 C C . GLY A 1 80 ? -10.282 11.180 -6.763 1.00 46.50 80 GLY A C 1
ATOM 630 O O . GLY A 1 80 ? -9.956 11.229 -7.946 1.00 46.50 80 GLY A O 1
ATOM 631 N N . LEU A 1 81 ? -11.562 11.083 -6.392 1.00 42.62 81 LEU A N 1
ATOM 632 C CA . LEU A 1 81 ? -12.651 11.211 -7.368 1.00 42.62 81 LEU A CA 1
ATOM 633 C C . LEU A 1 81 ? -13.058 12.689 -7.510 1.00 42.62 81 LEU A C 1
ATOM 635 O O . LEU A 1 81 ? -13.355 13.330 -6.498 1.00 42.62 81 LEU A O 1
ATOM 639 N N . PRO A 1 82 ? -13.057 13.264 -8.728 1.00 36.44 82 PRO A N 1
ATOM 640 C CA . PRO A 1 82 ? -13.561 14.608 -8.942 1.00 36.44 82 PRO A CA 1
ATOM 641 C C . PRO A 1 82 ? -15.089 14.575 -8.834 1.00 36.44 82 PRO A C 1
ATOM 643 O O . PRO A 1 82 ? -15.770 14.055 -9.710 1.00 36.44 82 PRO A O 1
ATOM 646 N N . GLY A 1 83 ? -15.613 15.151 -7.754 1.00 40.25 83 GLY A N 1
ATOM 647 C CA . GLY A 1 83 ? -17.038 15.421 -7.598 1.00 40.25 83 GLY A CA 1
ATOM 648 C C . GLY A 1 83 ? -17.808 14.372 -6.797 1.00 40.25 83 GLY A C 1
ATOM 649 O O . GLY A 1 83 ? -17.935 13.220 -7.191 1.00 40.25 83 GLY A O 1
ATOM 650 N N . GLY A 1 84 ? -18.419 14.850 -5.714 1.00 37.91 84 GLY A N 1
ATOM 651 C CA . GLY A 1 84 ? -19.638 14.268 -5.167 1.00 37.91 84 GLY A CA 1
ATOM 652 C C . GLY A 1 84 ? -19.430 13.215 -4.088 1.00 37.91 84 GLY A C 1
ATOM 653 O O . GLY A 1 84 ? -18.731 12.222 -4.256 1.00 37.91 84 GLY A O 1
ATOM 654 N N . LEU A 1 85 ? -20.123 13.437 -2.976 1.00 41.75 85 LEU A N 1
ATOM 655 C CA . LEU A 1 85 ? -20.463 12.449 -1.962 1.00 41.75 85 LEU A CA 1
ATOM 656 C C . LEU A 1 85 ? -21.287 11.325 -2.618 1.00 41.75 85 LEU A C 1
ATOM 658 O O . LEU A 1 85 ? -22.509 11.311 -2.539 1.00 41.75 85 LEU A O 1
ATOM 662 N N . GLY A 1 86 ? -20.622 10.417 -3.325 1.00 35.78 86 GLY A N 1
ATOM 663 C CA . GLY A 1 86 ? -21.220 9.193 -3.837 1.00 35.78 86 GLY A CA 1
ATOM 664 C C . GLY A 1 86 ? -21.126 8.119 -2.768 1.00 35.78 86 GLY A C 1
ATOM 665 O O . GLY A 1 86 ? -20.045 7.593 -2.509 1.00 35.78 86 GLY A O 1
ATOM 666 N N . GLU A 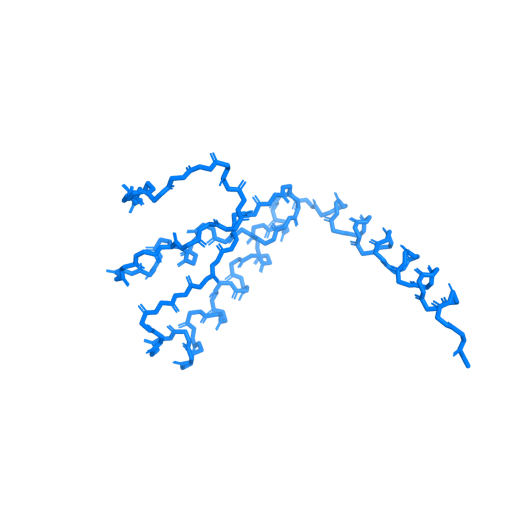1 87 ? -22.250 7.807 -2.129 1.00 42.94 87 GLU A N 1
ATOM 667 C CA . GLU A 1 87 ? -22.392 6.613 -1.299 1.00 42.94 87 GLU A CA 1
ATOM 668 C C . GLU A 1 87 ? -22.305 5.376 -2.193 1.00 42.94 87 GLU A C 1
ATOM 670 O O . GLU A 1 87 ? -23.293 4.904 -2.743 1.00 42.94 87 GLU A O 1
ATOM 675 N N . GLY A 1 88 ? -21.084 4.890 -2.395 1.00 37.47 88 GLY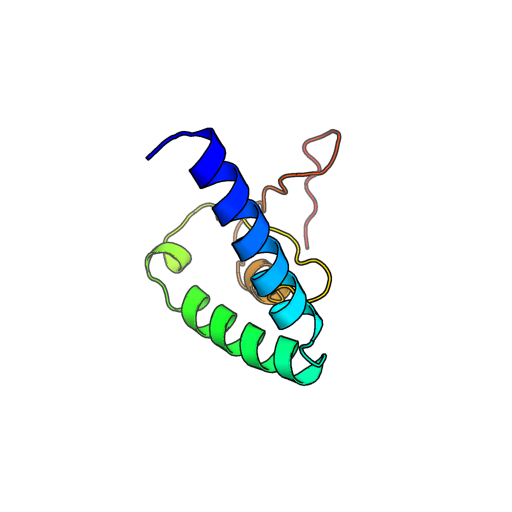 A N 1
ATOM 676 C CA . GLY A 1 88 ? -20.825 3.595 -3.004 1.00 37.47 88 GLY A CA 1
ATOM 677 C C . GLY A 1 88 ? -20.702 2.545 -1.912 1.00 37.47 88 GLY A C 1
ATOM 678 O O . GLY A 1 88 ? -19.656 2.448 -1.273 1.00 37.47 88 GLY A O 1
ATOM 679 N N . LEU A 1 89 ? -21.776 1.785 -1.699 1.00 37.34 89 LEU A N 1
ATOM 680 C CA . LEU A 1 89 ? -21.727 0.498 -1.012 1.00 37.34 89 LEU A CA 1
ATOM 681 C C . LEU A 1 89 ? -20.854 -0.448 -1.862 1.00 37.34 89 LEU A C 1
ATOM 683 O O . LEU A 1 89 ? -21.095 -0.577 -3.065 1.00 37.34 89 LEU A O 1
ATOM 687 N N . LEU A 1 90 ? -19.838 -1.065 -1.256 1.00 37.38 90 LEU A N 1
ATOM 688 C CA . LEU A 1 90 ? -19.095 -2.200 -1.819 1.00 37.38 90 LEU A CA 1
ATOM 689 C C . LEU A 1 90 ? -19.505 -3.476 -1.093 1.00 37.38 90 LEU A C 1
ATOM 691 O O . LEU A 1 90 ? -19.660 -3.399 0.146 1.00 37.38 90 LEU A O 1
#

Foldseek 3Di:
DDPVVVVVVVVVVVVVVVVVLLPDDPVRLQVVLVVVLVVLVPDPCLVPDQADADECDDRSDRHCVVVVVVPPHDDHDYDDDPDDPDPDDD

pLDDT: mean 81.21, std 20.88, range [35.78, 97.81]

Secondary structure (DSSP, 8-state):
--HHHHHHHHHHHHHHHHHHHHTS-HHHHHHHHHHHHHHHHT-HHHHH-S----PPP-TTS---HHHHHH--SS----TT-SS-------